Protein AF-A0A8J7RD78-F1 (afdb_monomer_lite)

Radius of gyration: 17.42 Å; chains: 1; bounding box: 25×39×60 Å

pLDDT: mean 76.56, std 14.95, range [46.97, 94.62]

Foldseek 3Di:
DDWDDDDQKIWDQDPVVRWIKMWGHDDQFIWIFTADPVLVVCLPPPPPPCNVVSRVVGHTQKGWDDPVPDAIAIEGCHPCRCVVCVVHPDDGGDDYDDPVCVVVVVVVVVVVVVVVVVVVVVVVVVVVVVD

Secondary structure (DSSP, 8-state):
-EEEEETTEEEEEETTTTEEEEEEEETTEEEEEEE-HHHHHHTT-TT-S-HHHHHTTSEEEEEEE--SSS--EEEES-TTHHHH-TTS-----SEEE-GGGHHHHHHHHHHHHHHHHHHHHHHHHHHHTT-

Sequence (131 aa):
MEFKEGRGWRCCFDPETGRYTAQIGCGINQDLYEITKEIYDLVDDPDTEWPSRLISEGRLLFKAVNDRCGPPYTVILDADYQKICPWAETVITGRTRDEDMTDDVVEVLASQKNNREQRRKKRAQRVNEKK

Structure (mmCIF, N/CA/C/O backbone):
data_AF-A0A8J7RD78-F1
#
_entry.id   AF-A0A8J7RD78-F1
#
loop_
_atom_site.group_PDB
_atom_site.id
_atom_site.type_symbol
_atom_site.label_atom_id
_atom_site.label_alt_id
_atom_site.label_comp_id
_atom_site.label_asym_id
_atom_site.label_entity_id
_atom_site.label_seq_id
_atom_site.pdbx_PDB_ins_code
_atom_site.Cartn_x
_atom_site.Cartn_y
_atom_site.Cartn_z
_atom_site.occupancy
_atom_site.B_iso_or_equiv
_atom_site.auth_seq_id
_atom_site.auth_comp_id
_atom_site.auth_asym_id
_atom_site.auth_atom_id
_atom_site.pdbx_PDB_model_num
ATOM 1 N N . MET A 1 1 ? -0.935 -7.840 14.772 1.00 89.00 1 MET A N 1
ATOM 2 C CA . MET A 1 1 ? -0.633 -7.592 13.349 1.00 89.00 1 MET A CA 1
ATOM 3 C C . MET A 1 1 ? 0.085 -8.797 12.772 1.00 89.00 1 MET A C 1
ATOM 5 O O . MET A 1 1 ? 1.062 -9.242 13.366 1.00 89.00 1 MET A O 1
ATOM 9 N N . GLU A 1 2 ? -0.418 -9.334 11.666 1.00 92.56 2 GLU A N 1
ATOM 10 C CA . GLU A 1 2 ? 0.132 -10.495 10.958 1.00 92.56 2 GLU A CA 1
ATOM 11 C C . GLU A 1 2 ? 0.747 -10.051 9.632 1.00 92.56 2 GLU A C 1
ATOM 13 O O . GLU A 1 2 ? 0.072 -9.448 8.795 1.00 92.56 2 GLU A O 1
ATOM 18 N N . PHE A 1 3 ? 2.028 -10.352 9.428 1.00 93.44 3 PHE A N 1
ATOM 19 C CA . PHE A 1 3 ? 2.778 -9.863 8.277 1.00 93.44 3 PHE A CA 1
ATOM 20 C C . PHE A 1 3 ? 3.049 -10.967 7.258 1.00 93.44 3 PHE A C 1
ATOM 22 O O . PHE A 1 3 ? 3.425 -12.076 7.626 1.00 93.44 3 PHE A O 1
ATOM 29 N N . LYS A 1 4 ? 2.926 -10.612 5.978 1.00 93.56 4 LYS A N 1
ATOM 30 C CA . LYS A 1 4 ? 3.478 -11.358 4.842 1.00 93.56 4 LYS A CA 1
ATOM 31 C C . LYS A 1 4 ? 4.474 -10.450 4.143 1.00 93.56 4 LYS A C 1
ATOM 33 O O . LYS A 1 4 ? 4.190 -9.267 3.961 1.00 93.56 4 LYS A O 1
ATOM 38 N N . GLU A 1 5 ? 5.632 -10.957 3.764 1.00 91.94 5 GLU A N 1
ATOM 39 C CA . GLU A 1 5 ? 6.656 -10.136 3.128 1.00 91.94 5 GLU A CA 1
ATOM 40 C C . GLU A 1 5 ? 7.333 -10.873 1.989 1.00 91.94 5 GLU A C 1
ATOM 42 O O . GLU A 1 5 ? 7.509 -12.087 2.010 1.00 91.94 5 GLU A O 1
ATOM 47 N N . GLY A 1 6 ? 7.746 -10.099 0.997 1.00 88.81 6 GLY A N 1
ATOM 48 C CA . GLY A 1 6 ? 8.543 -10.589 -0.103 1.00 88.81 6 GLY A CA 1
ATOM 49 C C . GLY A 1 6 ? 9.468 -9.500 -0.606 1.00 88.81 6 GLY A C 1
ATOM 50 O O . GLY A 1 6 ? 9.644 -8.434 -0.009 1.00 88.81 6 GLY A O 1
ATOM 51 N N . ARG A 1 7 ? 10.122 -9.761 -1.733 1.00 85.44 7 ARG A N 1
ATOM 52 C CA . ARG A 1 7 ? 11.126 -8.831 -2.243 1.00 85.44 7 ARG A CA 1
ATOM 53 C C . ARG A 1 7 ? 10.472 -7.530 -2.720 1.00 85.44 7 ARG A C 1
ATOM 55 O O . ARG A 1 7 ? 9.912 -7.473 -3.812 1.00 85.44 7 ARG A O 1
ATOM 62 N N . GLY A 1 8 ? 10.621 -6.473 -1.923 1.00 86.25 8 GLY A N 1
ATOM 63 C CA . GLY A 1 8 ? 10.123 -5.135 -2.248 1.00 86.25 8 GLY A CA 1
ATOM 64 C C . GLY A 1 8 ? 8.623 -4.951 -2.019 1.00 86.25 8 GLY A C 1
ATOM 65 O O . GLY A 1 8 ? 8.046 -4.031 -2.597 1.00 86.25 8 GLY A O 1
ATOM 66 N N . TRP A 1 9 ? 7.996 -5.807 -1.211 1.00 91.88 9 TRP A N 1
ATOM 67 C CA . TRP A 1 9 ? 6.624 -5.626 -0.754 1.00 91.88 9 TRP A CA 1
ATOM 68 C C . TRP A 1 9 ? 6.426 -6.229 0.638 1.00 91.88 9 TRP A C 1
ATOM 70 O O . TRP A 1 9 ? 7.126 -7.164 1.030 1.00 91.88 9 TRP A O 1
ATOM 80 N N . ARG A 1 10 ? 5.460 -5.694 1.378 1.00 93.94 10 ARG A N 1
ATOM 81 C CA . ARG A 1 10 ? 5.069 -6.185 2.700 1.00 93.94 10 ARG A CA 1
ATOM 82 C C . ARG A 1 10 ? 3.585 -5.943 2.913 1.00 93.94 10 ARG A C 1
ATOM 84 O O . ARG A 1 10 ? 3.122 -4.832 2.705 1.00 93.94 10 ARG A O 1
ATOM 91 N N . CYS A 1 11 ? 2.849 -6.949 3.347 1.00 93.56 11 CYS A N 1
ATOM 92 C CA . CYS A 1 11 ? 1.440 -6.859 3.698 1.00 93.56 11 CYS A CA 1
ATOM 93 C C . CYS A 1 11 ? 1.257 -7.093 5.196 1.00 93.56 11 CYS A C 1
ATOM 95 O O . CYS A 1 11 ? 2.010 -7.841 5.818 1.00 93.56 11 CYS A O 1
ATOM 97 N N . CYS A 1 12 ? 0.241 -6.467 5.772 1.00 94.31 12 CYS A N 1
ATOM 98 C CA . CYS A 1 12 ? -0.108 -6.550 7.178 1.00 94.31 12 CYS A CA 1
ATOM 99 C C . CYS A 1 12 ? -1.621 -6.697 7.321 1.00 94.31 12 CYS A C 1
ATOM 101 O O . CYS A 1 12 ? -2.383 -5.874 6.810 1.00 94.31 12 CYS A O 1
ATOM 103 N N . PHE A 1 13 ? -2.047 -7.729 8.038 1.00 94.62 13 PHE A N 1
ATOM 104 C CA . PHE A 1 13 ? -3.398 -7.841 8.556 1.00 94.62 13 PHE A CA 1
ATOM 105 C C . PHE A 1 13 ? -3.420 -7.348 10.004 1.00 94.62 13 PHE A C 1
ATOM 107 O O . PHE A 1 13 ? -2.645 -7.808 10.852 1.00 94.62 13 PHE A O 1
ATOM 114 N N . ASP A 1 14 ? -4.307 -6.404 10.294 1.00 92.62 14 ASP A N 1
ATOM 115 C CA . ASP A 1 14 ? -4.535 -5.910 11.641 1.00 92.62 14 ASP A CA 1
ATOM 116 C C . ASP A 1 14 ? -5.829 -6.511 12.221 1.00 92.62 14 ASP A C 1
ATOM 118 O O . ASP A 1 14 ? -6.920 -6.115 11.806 1.00 92.62 14 ASP A O 1
ATOM 122 N N . PRO A 1 15 ? -5.746 -7.452 13.183 1.00 88.88 15 PRO A N 1
ATOM 123 C CA . PRO A 1 15 ? -6.926 -8.082 13.767 1.00 88.88 15 PRO A CA 1
ATOM 124 C C . PRO A 1 15 ? -7.749 -7.132 14.647 1.00 88.88 15 PRO A C 1
ATOM 126 O O . PRO A 1 15 ? -8.926 -7.407 14.869 1.00 88.88 15 PRO A O 1
ATOM 129 N N . GLU A 1 16 ? -7.171 -6.030 15.142 1.00 88.12 16 GLU A N 1
ATOM 130 C CA . GLU A 1 16 ? -7.896 -5.065 15.981 1.00 88.12 16 GLU A CA 1
ATOM 131 C C . GLU A 1 16 ? -8.887 -4.242 15.156 1.00 88.12 16 GLU A C 1
ATOM 133 O O . GLU A 1 16 ? -10.020 -4.006 15.578 1.00 88.12 16 GLU A O 1
ATOM 138 N N . THR A 1 17 ? -8.472 -3.830 13.957 1.00 85.25 17 THR A N 1
ATOM 139 C CA . THR A 1 17 ? -9.304 -3.040 13.039 1.00 85.25 17 THR A CA 1
ATOM 140 C C . THR A 1 17 ? -9.960 -3.874 11.938 1.00 85.25 17 THR A C 1
ATOM 142 O O . THR A 1 17 ? -10.856 -3.382 11.252 1.00 85.25 17 THR A O 1
ATOM 145 N N . GLY A 1 18 ? -9.532 -5.126 11.754 1.00 88.62 18 GLY A N 1
ATOM 146 C CA . GLY A 1 18 ? -9.978 -6.012 10.677 1.00 88.62 18 GLY A CA 1
ATOM 147 C C . GLY A 1 18 ? -9.485 -5.596 9.287 1.00 88.62 18 GLY A C 1
ATOM 148 O O . GLY A 1 18 ? -10.038 -6.058 8.286 1.00 88.62 18 GLY A O 1
ATOM 149 N N . ARG A 1 19 ? -8.485 -4.708 9.204 1.00 89.75 19 ARG A N 1
ATOM 150 C CA . ARG A 1 19 ? -7.994 -4.137 7.943 1.00 89.75 19 ARG A CA 1
ATOM 151 C C . ARG A 1 19 ? -6.794 -4.891 7.393 1.00 89.75 19 ARG A C 1
ATOM 153 O O . ARG A 1 19 ? -5.965 -5.411 8.139 1.00 89.75 19 ARG A O 1
ATOM 160 N N . TYR A 1 20 ? -6.673 -4.869 6.070 1.00 92.38 20 TYR A N 1
ATOM 161 C CA . TYR A 1 20 ? -5.510 -5.373 5.353 1.00 92.38 20 TYR A CA 1
ATOM 162 C C . TYR A 1 20 ? -4.805 -4.200 4.688 1.00 92.38 20 TYR A C 1
ATOM 164 O O . TYR A 1 20 ? -5.398 -3.418 3.948 1.00 92.38 20 TYR A O 1
ATOM 172 N N . THR A 1 21 ? -3.522 -4.070 4.972 1.00 93.44 21 THR A N 1
ATOM 173 C CA . THR A 1 21 ? -2.686 -2.974 4.493 1.00 93.44 21 THR A CA 1
ATOM 174 C C . THR A 1 21 ? -1.445 -3.539 3.836 1.00 93.44 21 THR A C 1
ATOM 176 O O . THR A 1 21 ? -1.029 -4.662 4.120 1.00 93.44 21 THR A O 1
ATOM 179 N N . ALA A 1 22 ? -0.856 -2.782 2.926 1.00 93.69 22 ALA A N 1
ATOM 180 C CA . ALA A 1 22 ? 0.307 -3.213 2.185 1.00 93.69 22 ALA A CA 1
ATOM 181 C C . ALA A 1 22 ? 1.238 -2.051 1.871 1.00 93.69 22 ALA A C 1
ATOM 183 O O . ALA A 1 22 ? 0.829 -0.901 1.749 1.00 93.69 22 ALA A O 1
ATOM 184 N N . GLN A 1 23 ? 2.505 -2.390 1.716 1.00 93.69 23 GLN A N 1
ATOM 185 C CA . GLN A 1 23 ? 3.594 -1.521 1.341 1.00 93.69 23 GLN A CA 1
ATOM 186 C C . GLN A 1 23 ? 4.256 -2.107 0.099 1.00 93.69 23 GLN A C 1
ATOM 188 O O . GLN A 1 23 ? 4.575 -3.296 0.056 1.00 93.69 23 GLN A O 1
ATOM 193 N N . ILE A 1 24 ? 4.500 -1.263 -0.896 1.00 91.44 24 ILE A N 1
ATOM 194 C CA . ILE A 1 24 ? 5.392 -1.568 -2.014 1.00 91.44 24 ILE A CA 1
ATOM 195 C C . ILE A 1 24 ? 6.624 -0.683 -1.877 1.00 91.44 24 ILE A C 1
ATOM 197 O O . ILE A 1 24 ? 6.506 0.519 -1.650 1.00 91.44 24 ILE A O 1
ATOM 201 N N . GLY A 1 25 ? 7.803 -1.265 -2.068 1.00 86.25 25 GLY A N 1
ATOM 202 C CA . GLY A 1 25 ? 9.077 -0.569 -1.940 1.00 86.25 25 GLY A CA 1
ATOM 203 C C . GLY A 1 25 ? 9.549 -0.440 -0.492 1.00 86.25 25 GLY A C 1
ATOM 204 O O . GLY A 1 25 ? 9.018 -1.072 0.418 1.00 86.25 25 GLY A O 1
ATOM 205 N N . CYS A 1 26 ? 10.613 0.335 -0.295 1.00 77.75 26 CYS A N 1
ATOM 206 C CA . CYS A 1 26 ? 11.224 0.558 1.010 1.00 77.75 26 CYS A CA 1
ATOM 207 C C . CYS A 1 26 ? 11.948 1.914 1.062 1.00 77.75 26 CYS A C 1
ATOM 209 O O . CYS A 1 26 ? 12.450 2.422 0.052 1.00 77.75 26 CYS A O 1
ATOM 211 N N . GLY A 1 27 ? 12.031 2.500 2.260 1.00 73.94 27 GLY A N 1
ATOM 212 C CA . GLY A 1 27 ? 12.729 3.764 2.503 1.00 73.94 27 GLY A CA 1
ATOM 213 C C . GLY A 1 27 ? 12.119 4.942 1.736 1.00 73.94 27 GLY A C 1
ATOM 214 O O . GLY A 1 27 ? 10.938 5.241 1.876 1.00 73.94 27 GLY A O 1
ATOM 215 N N . ILE A 1 28 ? 12.934 5.619 0.919 1.00 71.06 28 ILE A N 1
ATOM 216 C CA . ILE A 1 28 ? 12.546 6.844 0.189 1.00 71.06 28 ILE A CA 1
ATOM 217 C C . ILE A 1 28 ? 11.590 6.604 -0.992 1.00 71.06 28 ILE A C 1
ATOM 219 O O . ILE A 1 28 ? 11.103 7.561 -1.583 1.00 71.06 28 ILE A O 1
ATOM 223 N N . ASN A 1 29 ? 11.374 5.344 -1.373 1.00 78.06 29 ASN A N 1
ATOM 224 C CA . ASN A 1 29 ? 10.457 4.933 -2.434 1.00 78.06 29 ASN A CA 1
ATOM 225 C C . ASN A 1 29 ? 9.515 3.894 -1.852 1.00 78.06 29 ASN A C 1
ATOM 227 O O . ASN A 1 29 ? 9.799 2.696 -1.907 1.00 78.06 29 ASN A O 1
ATOM 231 N N . GLN A 1 30 ? 8.435 4.375 -1.254 1.00 87.06 30 GLN A N 1
ATOM 232 C CA . GLN A 1 30 ? 7.426 3.532 -0.649 1.00 87.06 30 GLN A CA 1
ATOM 233 C C . GLN A 1 30 ? 6.028 4.023 -0.990 1.00 87.06 30 GLN A C 1
ATOM 235 O O . GLN A 1 30 ? 5.739 5.221 -0.947 1.00 87.06 30 GLN A O 1
ATOM 240 N N . ASP A 1 31 ? 5.165 3.059 -1.245 1.00 90.44 31 ASP A N 1
ATOM 241 C CA . ASP A 1 31 ? 3.756 3.269 -1.504 1.00 90.44 31 ASP A CA 1
ATOM 242 C C . ASP A 1 31 ? 2.974 2.451 -0.477 1.00 90.44 31 ASP A C 1
ATOM 244 O O . ASP A 1 31 ? 3.297 1.281 -0.269 1.00 90.44 31 ASP A O 1
ATOM 248 N N . LEU A 1 32 ? 1.960 3.046 0.148 1.00 91.44 32 LEU A N 1
ATOM 249 C CA . LEU A 1 32 ? 1.059 2.359 1.068 1.00 91.44 32 LEU A CA 1
ATOM 250 C C . LEU A 1 32 ? -0.322 2.204 0.456 1.00 91.44 32 LEU A C 1
ATOM 252 O O . LEU A 1 32 ? -0.873 3.149 -0.112 1.00 91.44 32 LEU A O 1
ATOM 256 N N . TYR A 1 33 ? -0.888 1.022 0.649 1.00 92.38 33 TYR A N 1
ATOM 257 C CA . TYR A 1 33 ? -2.186 0.628 0.138 1.00 92.38 33 TYR A CA 1
ATOM 258 C C . TYR A 1 33 ? -3.030 0.015 1.251 1.00 92.38 33 TYR A C 1
ATOM 260 O O . TYR A 1 33 ? -2.527 -0.714 2.105 1.00 92.38 33 TYR A O 1
ATOM 268 N N . GLU A 1 34 ? -4.327 0.267 1.199 1.00 90.62 34 GLU A N 1
ATOM 269 C CA . GLU A 1 34 ? -5.344 -0.563 1.832 1.00 90.62 34 GLU A CA 1
ATOM 270 C C . GLU A 1 34 ? -5.794 -1.599 0.793 1.00 90.62 34 GLU A C 1
ATOM 272 O O . GLU A 1 34 ? -6.202 -1.249 -0.318 1.00 90.62 34 GLU A O 1
ATOM 277 N N . ILE A 1 35 ? -5.654 -2.880 1.121 1.00 91.50 35 ILE A N 1
ATOM 278 C CA . ILE A 1 35 ? -5.924 -3.999 0.211 1.00 91.50 35 ILE A CA 1
ATOM 279 C C . ILE A 1 35 ? -7.097 -4.834 0.724 1.00 91.50 35 ILE A C 1
ATOM 281 O O . ILE A 1 35 ? -7.529 -4.705 1.867 1.00 91.50 35 ILE A O 1
ATOM 285 N N . THR A 1 36 ? -7.635 -5.705 -0.125 1.00 91.38 36 THR A N 1
ATOM 286 C CA . THR A 1 36 ? -8.655 -6.669 0.293 1.00 91.38 36 THR A CA 1
ATOM 287 C C . THR A 1 36 ? -8.007 -7.915 0.891 1.00 91.38 36 THR A C 1
ATOM 289 O O . THR A 1 36 ?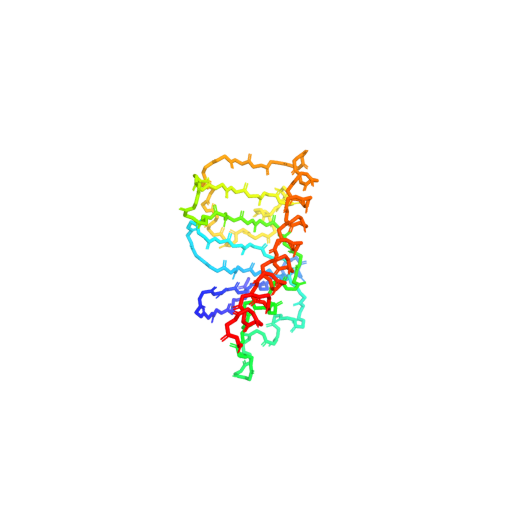 -6.832 -8.208 0.652 1.00 91.38 36 THR A O 1
ATOM 292 N N . LYS A 1 37 ? -8.802 -8.695 1.633 1.00 92.50 37 LYS A N 1
ATOM 293 C CA . LYS A 1 37 ? -8.393 -10.023 2.100 1.00 92.50 37 LYS A CA 1
ATOM 294 C C . LYS A 1 37 ? -7.945 -10.921 0.940 1.00 92.50 37 LYS A C 1
ATOM 296 O O . LYS A 1 37 ? -6.954 -11.621 1.059 1.00 92.50 37 LYS A O 1
ATOM 301 N N . GLU A 1 38 ? -8.645 -10.857 -0.189 1.00 91.75 38 GLU A N 1
ATOM 302 C CA . GLU A 1 38 ? -8.336 -11.643 -1.390 1.00 91.75 38 GLU A CA 1
ATOM 303 C C . GLU A 1 38 ? -6.921 -11.351 -1.901 1.00 91.75 38 GLU A C 1
ATOM 305 O O . GLU A 1 38 ? -6.146 -12.272 -2.141 1.00 91.75 38 GLU A O 1
ATOM 310 N N . ILE A 1 39 ? -6.550 -10.068 -1.987 1.00 90.88 39 ILE A N 1
ATOM 311 C CA . ILE A 1 39 ? -5.189 -9.663 -2.356 1.00 90.88 39 ILE A CA 1
ATOM 312 C C . ILE A 1 39 ? -4.190 -10.153 -1.302 1.00 90.88 39 ILE A C 1
ATOM 314 O O . ILE A 1 39 ? -3.149 -10.694 -1.661 1.00 90.88 39 ILE A O 1
ATOM 318 N N . TYR A 1 40 ? -4.501 -10.002 -0.011 1.00 93.06 40 TYR A N 1
ATOM 319 C CA . TYR A 1 40 ? -3.634 -10.465 1.078 1.00 93.06 40 TYR A CA 1
ATOM 320 C C . TYR A 1 40 ? -3.397 -11.980 1.047 1.00 93.06 40 TYR A C 1
ATOM 322 O O . TYR A 1 40 ? -2.308 -12.442 1.390 1.00 93.06 40 TYR A O 1
ATOM 330 N N . ASP A 1 41 ? -4.395 -12.761 0.649 1.00 91.88 41 ASP A N 1
ATOM 331 C CA . ASP A 1 41 ? -4.297 -14.214 0.556 1.00 91.88 41 ASP A CA 1
ATOM 332 C C . ASP A 1 41 ? -3.491 -14.647 -0.680 1.00 91.88 41 ASP A C 1
ATOM 334 O O . ASP A 1 41 ? -2.660 -15.543 -0.558 1.00 91.88 41 ASP A O 1
ATOM 338 N N . LEU A 1 42 ? -3.642 -13.954 -1.817 1.00 91.06 42 LEU A N 1
ATOM 339 C CA . LEU A 1 42 ? -2.953 -14.264 -3.082 1.00 91.06 42 LEU A CA 1
ATOM 340 C C . LEU A 1 42 ? -1.508 -13.745 -3.178 1.00 91.06 42 LEU A C 1
ATOM 342 O O . LEU A 1 42 ? -0.731 -14.228 -4.001 1.00 91.06 42 LEU A O 1
ATOM 346 N N . VAL A 1 43 ? -1.132 -12.741 -2.381 1.00 88.44 43 VAL A N 1
ATOM 347 C CA . VAL A 1 43 ? 0.157 -12.031 -2.527 1.00 88.44 43 VAL A CA 1
ATOM 348 C C . VAL A 1 43 ? 1.388 -12.921 -2.314 1.00 88.44 43 VAL A C 1
ATOM 350 O O . VAL A 1 43 ? 2.449 -12.631 -2.861 1.00 88.44 43 VAL A O 1
ATOM 353 N N . ASP A 1 44 ? 1.238 -13.987 -1.529 1.00 88.31 44 ASP A N 1
ATOM 354 C CA . ASP A 1 44 ? 2.294 -14.948 -1.177 1.00 88.31 44 ASP A CA 1
ATOM 355 C C . ASP A 1 44 ? 2.100 -16.303 -1.884 1.00 88.31 44 ASP A C 1
ATOM 357 O O . ASP A 1 44 ? 2.741 -17.299 -1.558 1.00 88.31 44 ASP A O 1
ATOM 361 N N . ASP A 1 45 ? 1.181 -16.357 -2.851 1.00 89.44 45 ASP A N 1
ATOM 362 C CA . ASP A 1 45 ? 1.016 -17.528 -3.702 1.00 89.44 45 ASP A CA 1
ATOM 363 C C . ASP A 1 45 ? 2.251 -17.663 -4.619 1.00 89.44 45 ASP A C 1
ATOM 365 O O . ASP A 1 45 ? 2.618 -16.691 -5.290 1.00 89.44 45 ASP A O 1
ATOM 369 N N . PRO A 1 46 ? 2.917 -18.833 -4.674 1.00 84.12 46 PRO A N 1
ATOM 370 C CA . PRO A 1 46 ? 4.068 -19.049 -5.552 1.00 84.12 46 PRO A CA 1
ATOM 371 C C . PRO A 1 46 ? 3.758 -18.852 -7.044 1.00 84.12 46 PRO A C 1
ATOM 373 O O . PRO A 1 46 ? 4.680 -18.555 -7.809 1.00 84.12 46 PRO A O 1
ATOM 376 N N . ASP A 1 47 ? 2.495 -18.980 -7.460 1.00 85.81 47 ASP A N 1
ATOM 377 C CA . ASP A 1 47 ? 2.057 -18.734 -8.838 1.00 85.81 47 ASP A CA 1
ATOM 378 C C . ASP A 1 47 ? 1.863 -17.232 -9.137 1.00 85.81 47 ASP A C 1
ATOM 380 O O . ASP A 1 47 ? 1.740 -16.820 -10.299 1.00 85.81 47 ASP A O 1
ATOM 384 N N . THR A 1 48 ? 1.896 -16.376 -8.112 1.00 85.12 48 THR A N 1
ATOM 385 C CA . THR A 1 48 ? 1.829 -14.922 -8.267 1.00 85.12 48 THR A CA 1
ATOM 386 C C . THR A 1 48 ? 3.174 -14.370 -8.741 1.00 85.12 48 THR A C 1
ATOM 388 O O . THR A 1 48 ? 4.073 -14.045 -7.968 1.00 85.12 48 THR A O 1
ATOM 391 N N . GLU A 1 49 ? 3.290 -14.170 -10.054 1.00 82.69 49 GLU A N 1
ATOM 392 C CA . GLU A 1 49 ? 4.512 -13.655 -10.687 1.00 82.69 49 GLU A CA 1
ATOM 393 C C . GLU A 1 49 ? 4.878 -12.223 -10.232 1.00 82.69 49 GLU A C 1
ATOM 395 O O . GLU A 1 49 ? 6.055 -11.873 -10.124 1.00 82.69 49 GLU A O 1
ATOM 400 N N . TRP A 1 50 ? 3.877 -11.372 -9.959 1.00 86.19 50 TRP A N 1
ATOM 401 C CA . TRP A 1 50 ? 4.082 -9.957 -9.614 1.00 86.19 50 TRP A CA 1
ATOM 402 C C . TRP A 1 50 ? 3.189 -9.496 -8.451 1.00 86.19 50 TRP A C 1
ATOM 404 O O . TRP A 1 50 ? 2.222 -8.763 -8.684 1.00 86.19 50 TRP A O 1
ATOM 414 N N . PRO A 1 51 ? 3.533 -9.830 -7.193 1.00 88.50 51 PRO A N 1
ATOM 415 C CA . PRO A 1 51 ? 2.736 -9.458 -6.019 1.00 88.50 51 PRO A CA 1
ATOM 416 C C . PRO A 1 51 ? 2.480 -7.948 -5.899 1.00 88.50 51 PRO A C 1
ATOM 418 O O . PRO A 1 51 ? 1.395 -7.506 -5.535 1.00 88.50 51 PRO A O 1
ATOM 421 N N . SER A 1 52 ? 3.449 -7.127 -6.311 1.00 87.81 52 SER A N 1
ATOM 422 C CA . SER A 1 52 ? 3.320 -5.666 -6.332 1.00 87.81 52 SER A CA 1
ATOM 423 C C . SER A 1 52 ? 2.228 -5.150 -7.276 1.00 87.81 52 SER A C 1
ATOM 425 O O . SER A 1 52 ? 1.652 -4.097 -7.009 1.00 87.81 52 SER A O 1
ATOM 427 N N . ARG A 1 53 ? 1.904 -5.868 -8.363 1.00 87.81 53 ARG A N 1
ATOM 428 C CA . ARG A 1 53 ? 0.785 -5.487 -9.240 1.00 87.81 53 ARG A CA 1
ATOM 429 C C . ARG A 1 53 ? -0.552 -5.724 -8.555 1.00 87.81 53 ARG A C 1
ATOM 431 O O . ARG A 1 53 ? -1.380 -4.823 -8.601 1.00 87.81 53 ARG A O 1
ATOM 438 N N . LEU A 1 54 ? -0.714 -6.863 -7.881 1.00 89.81 54 LEU A N 1
ATOM 439 C CA . LEU A 1 54 ? -1.921 -7.158 -7.106 1.00 89.81 54 LEU A CA 1
ATOM 440 C C . LEU A 1 54 ? -2.125 -6.126 -5.995 1.00 89.81 54 LEU A C 1
ATOM 442 O O . LEU A 1 54 ? -3.199 -5.553 -5.874 1.00 89.81 54 LEU A O 1
ATOM 446 N N . ILE A 1 55 ? -1.070 -5.810 -5.238 1.00 91.19 55 ILE A N 1
ATOM 447 C CA . ILE A 1 55 ? -1.140 -4.784 -4.188 1.00 91.19 55 ILE A CA 1
ATOM 448 C C . ILE A 1 55 ? -1.566 -3.424 -4.766 1.00 91.19 55 ILE A C 1
ATOM 450 O O . ILE A 1 55 ? -2.363 -2.720 -4.150 1.00 91.19 55 ILE A O 1
ATOM 454 N N . SER A 1 56 ? -1.081 -3.063 -5.961 1.00 89.25 56 SER A N 1
ATOM 455 C CA . SER A 1 56 ? -1.414 -1.782 -6.600 1.00 89.25 56 SER A CA 1
ATOM 456 C C . SER A 1 56 ? -2.869 -1.649 -7.069 1.00 89.25 56 SER A C 1
ATOM 458 O O . SER A 1 56 ? -3.272 -0.551 -7.452 1.00 89.25 56 SER A O 1
ATOM 460 N N . GLU A 1 57 ? -3.651 -2.734 -7.044 1.00 89.19 57 GLU A N 1
ATOM 461 C CA . GLU A 1 57 ? -5.104 -2.701 -7.278 1.00 89.19 57 GLU A CA 1
ATOM 462 C C . GLU A 1 57 ? -5.883 -2.226 -6.041 1.00 89.19 57 GLU A C 1
ATOM 464 O O . GLU A 1 57 ? -7.047 -1.840 -6.157 1.00 89.19 57 GLU A O 1
ATOM 469 N N . GLY A 1 58 ? -5.243 -2.220 -4.867 1.00 87.62 58 GLY A N 1
ATOM 470 C CA . GLY A 1 58 ? -5.805 -1.672 -3.639 1.00 87.62 58 GLY A CA 1
ATOM 471 C C . GLY A 1 58 ? -5.954 -0.149 -3.658 1.00 87.62 58 GLY A C 1
ATOM 472 O O . GLY A 1 58 ? -5.486 0.562 -4.552 1.00 87.62 58 GLY A O 1
ATOM 473 N N . ARG A 1 59 ? -6.587 0.379 -2.611 1.00 87.44 59 ARG A N 1
ATOM 474 C CA . ARG A 1 59 ? -6.739 1.821 -2.406 1.00 87.44 59 ARG A CA 1
ATOM 475 C C . ARG A 1 59 ? -5.400 2.411 -1.968 1.00 87.44 59 ARG A C 1
ATOM 477 O O . ARG A 1 59 ? -4.897 2.084 -0.899 1.00 87.44 59 ARG A O 1
ATOM 484 N N . LEU A 1 60 ? -4.828 3.295 -2.782 1.00 88.44 60 LEU A N 1
ATOM 485 C CA . LEU A 1 60 ? -3.585 3.996 -2.459 1.00 88.44 60 LEU A CA 1
ATOM 486 C C . LEU A 1 60 ? -3.826 5.038 -1.355 1.00 88.44 60 LEU A C 1
ATOM 488 O O . LEU A 1 60 ? -4.669 5.918 -1.516 1.00 88.44 60 LEU A O 1
ATOM 492 N N . LEU A 1 61 ? -3.058 4.958 -0.269 1.00 85.56 61 LEU A N 1
ATOM 493 C CA . LEU A 1 61 ? -3.132 5.877 0.875 1.00 85.56 61 LEU A CA 1
ATOM 494 C C . LEU A 1 61 ? -2.003 6.915 0.844 1.00 85.56 61 LEU A C 1
ATOM 496 O O . LEU A 1 61 ? -2.202 8.095 1.125 1.00 85.56 61 LEU A O 1
ATOM 500 N N . PHE A 1 62 ? -0.801 6.468 0.482 1.00 87.31 62 PHE A N 1
ATOM 501 C CA . PHE A 1 62 ? 0.416 7.274 0.506 1.00 87.31 62 PHE A CA 1
ATOM 502 C C . PHE A 1 62 ? 1.363 6.825 -0.602 1.00 87.31 62 PHE A C 1
ATOM 504 O O . PHE A 1 62 ? 1.494 5.629 -0.862 1.00 87.31 62 PHE A O 1
ATOM 511 N N . LYS A 1 63 ? 2.065 7.768 -1.229 1.00 88.12 63 LYS A N 1
ATOM 512 C CA . LYS A 1 63 ? 3.058 7.478 -2.266 1.00 88.12 63 LYS A CA 1
ATOM 513 C C . LYS A 1 63 ? 4.257 8.409 -2.160 1.00 88.12 63 LYS A C 1
ATOM 515 O O . LYS A 1 63 ? 4.121 9.621 -2.316 1.00 88.12 63 LYS A O 1
ATOM 520 N N . ALA A 1 64 ? 5.444 7.845 -1.971 1.00 86.06 64 ALA A N 1
ATOM 521 C CA . ALA A 1 64 ? 6.700 8.569 -2.114 1.00 86.06 64 ALA A CA 1
ATOM 522 C C . ALA A 1 64 ? 7.206 8.449 -3.557 1.00 86.06 64 ALA A C 1
ATOM 524 O O . ALA A 1 64 ? 7.454 7.355 -4.066 1.00 86.06 64 ALA A O 1
ATOM 525 N N . VAL A 1 65 ? 7.352 9.588 -4.230 1.00 78.44 65 VAL A N 1
ATOM 526 C CA . VAL A 1 65 ? 7.810 9.665 -5.615 1.00 78.44 65 VAL A CA 1
ATOM 527 C C . VAL A 1 65 ? 9.246 10.171 -5.648 1.00 78.44 65 VAL A C 1
ATOM 529 O O . VAL A 1 65 ? 9.521 11.335 -5.356 1.00 78.44 65 VAL A O 1
ATOM 532 N N . ASN A 1 66 ? 10.163 9.308 -6.082 1.00 75.56 66 ASN A N 1
ATOM 533 C CA . ASN A 1 66 ? 11.515 9.687 -6.477 1.00 75.56 66 ASN A CA 1
ATOM 534 C C . ASN A 1 66 ? 11.822 9.112 -7.865 1.00 75.56 66 ASN A C 1
ATOM 536 O O . ASN A 1 66 ? 12.457 8.066 -8.023 1.00 75.56 66 ASN A O 1
ATOM 540 N N . ASP A 1 67 ? 11.342 9.809 -8.892 1.00 70.69 67 ASP A N 1
ATOM 541 C CA . ASP A 1 67 ? 11.516 9.434 -10.298 1.00 70.69 67 ASP A CA 1
ATOM 542 C C . ASP A 1 67 ? 12.906 9.790 -10.862 1.00 70.69 67 ASP A C 1
ATOM 544 O O . ASP A 1 67 ? 13.176 9.539 -12.038 1.00 70.69 67 ASP A O 1
ATOM 548 N N . ARG A 1 68 ? 13.806 10.337 -10.026 1.00 67.56 68 ARG A N 1
ATOM 549 C CA . ARG A 1 68 ? 15.145 10.842 -10.388 1.00 67.56 68 ARG A CA 1
ATOM 550 C C . ARG A 1 68 ? 15.134 11.970 -11.429 1.00 67.56 68 ARG A C 1
ATOM 552 O O . ARG A 1 68 ? 16.200 12.364 -11.901 1.00 67.56 68 ARG A O 1
ATOM 559 N N . CYS A 1 69 ? 13.960 12.483 -11.793 1.00 69.50 69 CYS A N 1
ATOM 560 C CA . CYS A 1 69 ? 13.773 13.572 -12.749 1.00 69.50 69 CYS A CA 1
ATOM 561 C C . CYS A 1 69 ? 13.398 14.894 -12.060 1.00 69.50 69 CYS A C 1
ATOM 563 O O . CYS A 1 69 ? 13.398 15.937 -12.712 1.00 69.50 69 CYS A O 1
ATOM 565 N N . GLY A 1 70 ? 13.147 14.869 -10.750 1.00 67.62 70 GLY A N 1
ATOM 566 C CA . GLY A 1 70 ? 12.974 16.047 -9.907 1.00 67.62 70 GLY A CA 1
ATOM 567 C C . GLY A 1 70 ? 13.302 15.762 -8.437 1.00 67.62 70 GLY A C 1
ATOM 568 O O . GLY A 1 70 ? 13.677 14.639 -8.089 1.00 67.62 70 GLY A O 1
ATOM 569 N N . PRO A 1 71 ? 13.191 16.776 -7.560 1.00 72.12 71 PRO A N 1
ATOM 570 C CA . PRO A 1 71 ? 13.298 16.574 -6.121 1.00 72.12 71 PRO A CA 1
ATOM 571 C C . PRO A 1 71 ? 12.241 15.562 -5.654 1.00 72.12 71 PRO A C 1
ATOM 573 O O . PRO A 1 71 ? 11.099 15.651 -6.114 1.00 72.12 71 PRO A O 1
ATOM 576 N N . PRO A 1 72 ? 12.586 14.623 -4.756 1.00 76.94 72 PRO A N 1
ATOM 577 C CA . PRO A 1 72 ? 11.616 13.677 -4.225 1.00 76.94 72 PRO A CA 1
ATOM 578 C C . PRO A 1 72 ? 10.459 14.424 -3.555 1.00 76.94 72 PRO A C 1
ATOM 580 O O . PRO A 1 72 ? 10.666 15.451 -2.899 1.00 76.94 72 PRO A O 1
ATOM 583 N N . TYR A 1 73 ? 9.248 13.913 -3.740 1.00 76.44 73 TYR A N 1
ATOM 584 C CA . TYR A 1 73 ? 8.041 14.450 -3.121 1.00 76.44 73 TYR A CA 1
ATOM 585 C C . TYR A 1 73 ? 7.120 13.320 -2.681 1.00 76.44 73 TYR A C 1
ATOM 587 O O . TYR A 1 73 ? 7.168 12.206 -3.205 1.00 76.44 73 TYR A O 1
ATOM 595 N N . THR A 1 74 ? 6.261 13.624 -1.721 1.00 81.81 74 THR A N 1
ATOM 596 C CA . THR A 1 74 ? 5.284 12.685 -1.174 1.00 81.81 74 THR A CA 1
ATOM 597 C C . THR A 1 74 ? 3.877 13.152 -1.489 1.00 81.81 74 THR A C 1
ATOM 599 O O . THR A 1 74 ? 3.553 14.335 -1.363 1.00 81.81 74 THR A O 1
ATOM 602 N N . VAL A 1 75 ? 3.054 12.203 -1.916 1.00 81.19 75 VAL A N 1
ATOM 603 C CA . VAL A 1 75 ? 1.629 12.378 -2.175 1.00 81.19 75 VAL A CA 1
ATOM 604 C C . VAL A 1 75 ? 0.884 11.661 -1.060 1.00 81.19 75 VAL A C 1
ATOM 606 O O . VAL A 1 75 ? 1.007 10.441 -0.919 1.00 81.19 75 VAL A O 1
ATOM 609 N N . ILE A 1 76 ? 0.142 12.427 -0.267 1.00 80.94 76 ILE A N 1
ATOM 610 C CA . ILE A 1 76 ? -0.749 11.904 0.766 1.00 80.94 76 ILE A CA 1
ATOM 611 C C . ILE A 1 76 ? -2.155 11.939 0.172 1.00 80.94 76 ILE A C 1
ATOM 613 O O . ILE A 1 76 ? -2.627 13.008 -0.197 1.00 80.94 76 ILE A O 1
ATOM 617 N N . LEU A 1 77 ? -2.782 10.772 0.010 1.00 79.38 77 LEU A N 1
ATOM 618 C CA . LEU A 1 77 ? -4.159 10.671 -0.495 1.00 79.38 77 LEU A CA 1
ATOM 619 C C . LEU A 1 77 ? -5.171 10.433 0.625 1.00 79.38 77 LEU A C 1
ATOM 621 O O . LEU A 1 77 ? -6.359 10.666 0.433 1.00 79.38 77 LEU A O 1
ATOM 625 N N . ASP A 1 78 ? -4.707 9.932 1.766 1.00 80.19 78 ASP A N 1
ATOM 626 C CA . ASP A 1 78 ? -5.507 9.776 2.971 1.00 80.19 78 ASP A CA 1
ATOM 627 C C . ASP A 1 78 ? -4.702 10.328 4.148 1.00 80.19 78 ASP A C 1
ATOM 629 O O . ASP A 1 78 ? -3.627 9.810 4.456 1.00 80.19 78 ASP A O 1
ATOM 633 N N . ALA A 1 79 ? -5.186 11.394 4.787 1.00 76.94 79 ALA A N 1
ATOM 634 C CA . ALA A 1 79 ? -4.499 12.025 5.913 1.00 76.94 79 ALA A CA 1
ATOM 635 C C . ALA A 1 79 ? -4.317 11.082 7.121 1.00 76.94 79 ALA A C 1
ATOM 637 O O . ALA A 1 79 ? -3.368 11.237 7.894 1.00 76.94 79 ALA A O 1
ATOM 638 N N . ASP A 1 80 ? -5.175 10.068 7.266 1.00 80.00 80 ASP A N 1
ATOM 639 C CA . ASP A 1 80 ? -5.122 9.095 8.357 1.00 80.00 80 ASP A CA 1
ATOM 640 C C . ASP A 1 80 ? -4.230 7.881 8.040 1.00 80.00 80 ASP A C 1
ATOM 642 O O . ASP A 1 80 ? -4.176 6.932 8.829 1.00 80.00 80 ASP A O 1
ATOM 646 N N . TYR A 1 81 ? -3.459 7.904 6.943 1.00 80.88 81 TYR A N 1
ATOM 647 C CA . TYR A 1 81 ? -2.607 6.781 6.528 1.00 80.88 81 TYR A CA 1
ATOM 648 C C . TYR A 1 81 ? -1.671 6.263 7.636 1.00 80.88 81 TYR A C 1
ATOM 650 O O . TYR A 1 81 ? -1.429 5.061 7.712 1.00 80.88 81 TYR A O 1
ATOM 658 N N . GLN A 1 82 ? -1.171 7.131 8.527 1.00 82.50 82 GLN A N 1
ATOM 659 C CA . GLN A 1 82 ? -0.316 6.723 9.655 1.00 82.50 82 GLN A CA 1
ATOM 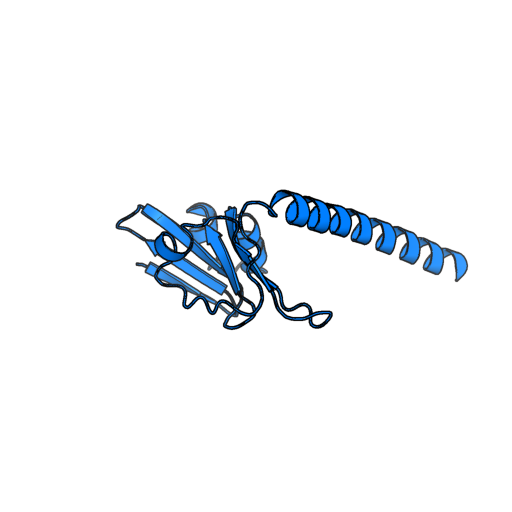660 C C . GLN A 1 82 ? -1.082 5.947 10.731 1.00 82.50 82 GLN A C 1
ATOM 662 O O . GLN A 1 82 ? -0.516 5.069 11.377 1.00 82.50 82 GLN A O 1
ATOM 667 N N . LYS A 1 83 ? -2.369 6.252 10.929 1.00 84.31 83 LYS A N 1
ATOM 668 C CA . LYS A 1 83 ? -3.238 5.502 11.849 1.00 84.31 83 LYS A CA 1
ATOM 669 C C . LYS A 1 83 ? -3.659 4.168 11.244 1.00 84.31 83 LYS A C 1
ATOM 671 O O . LYS A 1 83 ? -3.845 3.206 11.978 1.00 84.31 83 LYS A O 1
ATOM 676 N N . ILE A 1 84 ? -3.819 4.123 9.920 1.00 82.81 84 ILE A N 1
ATOM 677 C CA . ILE A 1 84 ? -4.188 2.911 9.177 1.00 82.81 84 ILE A CA 1
ATOM 678 C C . ILE A 1 84 ? -2.987 1.957 9.070 1.00 82.81 84 ILE A C 1
ATOM 680 O O . ILE A 1 84 ? -3.140 0.751 9.253 1.00 82.81 84 ILE A O 1
ATOM 684 N N . CYS A 1 85 ? -1.786 2.490 8.838 1.00 84.81 85 CYS A N 1
ATOM 685 C CA . CYS A 1 85 ? -0.546 1.730 8.682 1.00 84.81 85 CYS A CA 1
ATOM 686 C C . CYS A 1 85 ? 0.510 2.128 9.734 1.00 84.81 85 CYS A C 1
ATOM 688 O O . CYS A 1 85 ? 1.604 2.552 9.356 1.00 84.81 85 CYS A O 1
ATOM 690 N N . PRO A 1 86 ? 0.255 1.968 11.049 1.00 85.50 86 PRO A N 1
ATOM 691 C CA . PRO A 1 86 ? 1.201 2.397 12.088 1.00 85.50 86 PRO A CA 1
ATOM 692 C C . PRO A 1 86 ? 2.492 1.564 12.097 1.00 85.50 86 PRO A C 1
ATOM 694 O O . PRO A 1 86 ? 3.490 1.949 12.695 1.00 85.50 86 PRO A O 1
ATOM 697 N N . TRP A 1 87 ? 2.473 0.409 11.430 1.00 86.69 87 TRP A N 1
ATOM 698 C CA . TRP A 1 87 ? 3.614 -0.484 11.259 1.00 86.69 87 TRP A CA 1
ATOM 699 C C . TRP A 1 87 ? 4.569 -0.051 10.141 1.00 86.69 87 TRP A C 1
ATOM 701 O O . TRP A 1 87 ? 5.685 -0.568 10.063 1.00 86.69 87 TRP A O 1
ATOM 711 N N . ALA A 1 88 ? 4.135 0.836 9.243 1.00 83.19 88 ALA A N 1
ATOM 712 C CA . ALA A 1 88 ? 4.959 1.293 8.139 1.00 83.19 88 ALA A CA 1
ATOM 713 C C . ALA A 1 88 ? 5.871 2.426 8.619 1.00 83.19 88 ALA A C 1
ATOM 715 O O . ALA A 1 88 ? 5.402 3.483 9.037 1.00 83.19 88 ALA A O 1
ATOM 716 N N . GLU A 1 89 ? 7.187 2.235 8.521 1.00 72.44 89 GLU A N 1
ATOM 717 C CA . GLU A 1 89 ? 8.166 3.292 8.791 1.00 72.44 89 GLU A CA 1
ATOM 718 C C . GLU A 1 89 ? 8.168 4.314 7.644 1.00 72.44 89 GLU A C 1
ATOM 720 O O . GLU A 1 89 ? 9.038 4.323 6.764 1.00 72.44 89 GLU A O 1
ATOM 725 N N . THR A 1 90 ? 7.149 5.178 7.612 1.00 67.19 90 THR A N 1
ATOM 726 C CA . THR A 1 90 ? 7.026 6.154 6.535 1.00 67.19 90 THR A CA 1
ATOM 727 C C . THR A 1 90 ? 7.964 7.337 6.727 1.00 67.19 90 THR A C 1
ATOM 729 O O . THR A 1 90 ? 7.669 8.258 7.484 1.00 67.19 90 THR A O 1
ATOM 732 N N . VAL A 1 91 ? 9.081 7.356 6.003 1.00 61.03 91 VAL A N 1
ATOM 733 C CA . VAL A 1 91 ? 9.906 8.555 5.842 1.00 61.03 91 VAL A CA 1
ATOM 734 C C . VAL A 1 91 ? 9.209 9.518 4.876 1.00 61.03 91 VAL A C 1
ATOM 736 O O . VAL A 1 91 ? 9.147 9.267 3.672 1.00 61.03 91 VAL A O 1
ATOM 739 N N . ILE A 1 92 ? 8.690 10.631 5.398 1.00 60.56 92 ILE A N 1
ATOM 740 C CA . ILE A 1 92 ? 8.229 11.755 4.573 1.00 60.56 92 ILE A CA 1
ATOM 741 C C . ILE A 1 92 ? 9.475 12.431 3.995 1.00 60.56 92 ILE A C 1
ATOM 743 O O . ILE A 1 92 ? 10.304 12.960 4.737 1.00 60.56 92 ILE A O 1
ATOM 747 N N . THR A 1 93 ? 9.633 12.403 2.673 1.00 53.62 93 THR A N 1
ATOM 748 C CA . THR A 1 93 ? 10.770 13.035 1.994 1.00 53.62 93 THR A CA 1
ATOM 749 C C . THR A 1 93 ? 10.297 14.167 1.092 1.00 53.62 93 THR A C 1
ATOM 751 O O . THR A 1 93 ? 9.554 13.930 0.143 1.00 53.62 93 THR A O 1
ATOM 754 N N . GLY A 1 94 ? 10.797 15.382 1.334 1.00 58.03 94 GLY A N 1
ATOM 755 C CA . GLY A 1 94 ? 10.579 16.538 0.459 1.00 58.03 94 GLY A CA 1
ATOM 756 C C . GLY A 1 94 ? 9.327 17.356 0.786 1.00 58.03 94 GLY A C 1
ATOM 757 O O . GLY A 1 94 ? 8.950 17.489 1.947 1.00 58.03 94 GLY A O 1
ATOM 758 N N . ARG A 1 95 ? 8.721 17.971 -0.241 1.00 57.69 95 ARG A N 1
ATOM 759 C CA . ARG A 1 95 ? 7.452 18.711 -0.109 1.00 57.69 95 ARG A CA 1
ATOM 760 C C . ARG A 1 95 ? 6.286 17.723 -0.056 1.00 57.69 95 ARG A C 1
ATOM 762 O O . ARG A 1 95 ? 6.147 16.895 -0.955 1.00 57.69 95 ARG A O 1
ATOM 769 N N . THR A 1 96 ? 5.432 17.869 0.948 1.00 57.84 96 THR A N 1
ATOM 770 C CA . THR A 1 96 ? 4.136 17.192 1.029 1.00 57.84 96 THR A CA 1
ATOM 771 C C . THR A 1 96 ? 3.142 17.889 0.106 1.00 57.84 96 THR A C 1
ATOM 773 O O . THR A 1 96 ? 3.033 19.117 0.130 1.00 57.84 96 THR A O 1
ATOM 776 N N . ARG A 1 97 ? 2.450 17.126 -0.742 1.00 57.25 97 ARG A N 1
ATOM 777 C CA . ARG A 1 97 ? 1.230 17.592 -1.409 1.00 57.25 97 ARG A CA 1
ATOM 778 C C . ARG A 1 97 ? 0.034 17.044 -0.627 1.00 57.25 97 ARG A C 1
ATOM 780 O O . ARG A 1 97 ? -0.150 15.830 -0.624 1.00 57.25 97 ARG A O 1
ATOM 787 N N . ASP A 1 98 ? -0.685 17.939 0.050 1.00 53.78 98 ASP A N 1
ATOM 788 C CA . ASP A 1 98 ? -1.910 17.653 0.813 1.00 53.78 98 ASP A CA 1
ATOM 789 C C . ASP A 1 98 ? -3.167 17.650 -0.079 1.00 53.78 98 ASP A C 1
ATOM 791 O O . ASP A 1 98 ? -3.099 17.992 -1.265 1.00 53.78 98 ASP A O 1
ATOM 795 N N . GLU A 1 99 ? -4.301 17.269 0.523 1.00 48.84 99 GLU A N 1
ATOM 796 C CA . GLU A 1 99 ? -5.591 16.940 -0.105 1.00 48.84 99 GLU A CA 1
ATOM 797 C C . GLU A 1 99 ? -6.110 17.970 -1.132 1.00 48.84 99 GLU A C 1
ATOM 799 O O . GLU A 1 99 ? -6.684 17.576 -2.149 1.00 48.84 99 GLU A O 1
ATOM 804 N N . ASP A 1 100 ? -5.824 19.265 -0.958 1.00 46.97 100 ASP A N 1
ATOM 805 C CA . ASP A 1 100 ? -6.226 20.330 -1.897 1.00 46.97 100 ASP A CA 1
ATOM 806 C C . ASP A 1 100 ? -5.522 20.259 -3.269 1.00 46.97 100 ASP A C 1
ATOM 808 O O . ASP A 1 100 ? -5.938 20.919 -4.218 1.00 46.97 100 ASP A O 1
ATOM 812 N N . MET A 1 101 ? -4.457 19.459 -3.403 1.00 49.19 101 MET A N 1
ATOM 813 C CA . MET A 1 101 ? -3.745 19.228 -4.671 1.00 49.19 101 MET A CA 1
ATOM 814 C C . MET A 1 101 ? -3.929 17.802 -5.209 1.00 49.19 101 MET A C 1
ATOM 816 O O . MET A 1 101 ? -3.243 17.405 -6.158 1.00 49.19 101 MET A O 1
ATOM 820 N N . THR A 1 102 ? -4.832 17.014 -4.617 1.00 51.75 102 THR A N 1
ATOM 821 C CA . THR A 1 102 ? -5.118 15.641 -5.067 1.00 51.75 102 THR A CA 1
ATOM 822 C C . THR A 1 102 ? -5.724 15.643 -6.462 1.00 51.75 102 THR A C 1
ATOM 824 O O . THR A 1 102 ? -5.312 14.829 -7.285 1.00 51.75 102 THR A O 1
ATOM 827 N N . ASP A 1 103 ? -6.604 16.601 -6.768 1.00 53.84 103 ASP A N 1
ATOM 828 C CA . ASP A 1 103 ? -7.175 16.768 -8.109 1.00 53.84 103 ASP A CA 1
ATOM 829 C C . ASP A 1 103 ? -6.089 17.089 -9.143 1.00 53.84 103 ASP A C 1
ATOM 831 O O . ASP A 1 103 ? -6.006 16.414 -10.169 1.00 53.84 103 ASP A O 1
ATOM 835 N N . ASP A 1 104 ? -5.163 18.001 -8.831 1.00 53.81 104 ASP A N 1
ATOM 836 C CA . ASP A 1 104 ? -4.026 18.322 -9.705 1.00 53.81 104 ASP A CA 1
ATOM 837 C C . ASP A 1 104 ? -3.106 17.110 -9.926 1.00 53.81 104 ASP A C 1
ATOM 839 O O . ASP A 1 104 ? -2.569 16.899 -11.015 1.00 53.81 104 ASP A O 1
ATOM 843 N N . VAL A 1 105 ? -2.883 16.285 -8.898 1.00 53.72 105 VAL A N 1
ATOM 844 C CA . VAL A 1 105 ? -2.056 15.071 -9.007 1.00 53.72 105 VAL A CA 1
ATOM 845 C C . VAL A 1 105 ? -2.783 13.974 -9.785 1.00 53.72 105 VAL A C 1
ATOM 847 O O . VAL A 1 105 ? -2.152 13.316 -10.616 1.00 53.72 105 VAL A O 1
ATOM 850 N N . VAL A 1 106 ? -4.088 13.787 -9.574 1.00 56.88 106 VAL A N 1
ATOM 851 C CA . V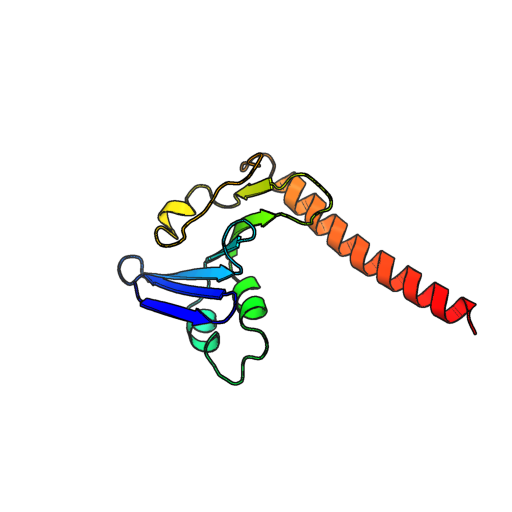AL A 1 106 ? -4.931 12.866 -10.350 1.00 56.88 106 VAL A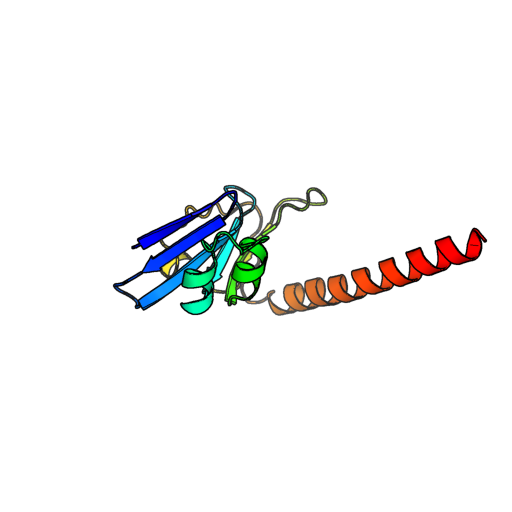 CA 1
ATOM 852 C C . VAL A 1 106 ? -4.956 13.290 -11.814 1.00 56.88 106 VAL A C 1
ATOM 854 O O . VAL A 1 106 ? -4.752 12.448 -12.692 1.00 56.88 106 VAL A O 1
ATOM 857 N N . GLU A 1 107 ? -5.108 14.583 -12.093 1.00 54.62 107 GLU A N 1
ATOM 858 C CA . GLU A 1 107 ? -5.080 15.132 -13.446 1.00 54.62 107 GLU A CA 1
ATOM 859 C C . GLU A 1 107 ? -3.696 14.957 -14.091 1.00 54.62 107 GLU A C 1
ATOM 861 O O . GLU A 1 107 ? -3.589 14.482 -15.226 1.00 54.62 107 GLU A O 1
ATOM 866 N N . VAL A 1 108 ? -2.607 15.218 -13.359 1.00 55.97 108 VAL A N 1
ATOM 867 C CA . VAL A 1 108 ? -1.239 14.980 -13.847 1.00 55.97 108 VAL A CA 1
ATOM 868 C C . VAL A 1 108 ? -0.994 13.490 -14.110 1.00 55.97 108 VAL A C 1
ATOM 870 O O . VAL A 1 108 ? -0.467 13.146 -15.171 1.00 55.97 108 VAL A O 1
ATOM 873 N N . LEU A 1 109 ? -1.399 12.582 -13.222 1.00 55.41 109 LEU A N 1
ATOM 874 C CA . LEU A 1 109 ? -1.259 11.134 -13.422 1.00 55.41 109 LEU A CA 1
ATOM 875 C C . LEU A 1 109 ? -2.133 10.628 -14.586 1.00 55.41 109 LEU A C 1
ATOM 877 O O . LEU A 1 109 ? -1.677 9.806 -15.391 1.00 55.41 109 LEU A O 1
ATOM 881 N N . ALA A 1 110 ? -3.341 11.168 -14.756 1.00 57.53 110 ALA A N 1
ATOM 882 C CA . ALA A 1 110 ? -4.195 10.910 -15.915 1.00 57.53 110 ALA A CA 1
ATOM 883 C C . ALA A 1 110 ? -3.552 11.425 -17.218 1.00 57.53 110 ALA A C 1
ATOM 885 O O . ALA A 1 110 ? -3.521 10.710 -18.226 1.00 57.53 110 ALA A O 1
ATOM 886 N N . SER A 1 111 ? -2.927 12.607 -17.194 1.00 50.06 111 SER A N 1
ATOM 887 C CA . SER A 1 111 ? -2.171 13.155 -18.329 1.00 50.06 111 SER A CA 1
ATOM 888 C C . SER A 1 111 ? -0.959 12.278 -18.687 1.00 50.06 111 SER A C 1
ATOM 890 O O . SER A 1 111 ? -0.638 12.071 -19.863 1.00 50.06 111 SER A O 1
ATOM 892 N N . GLN A 1 112 ? -0.321 11.652 -17.690 1.00 49.38 112 GLN A N 1
ATOM 893 C CA . GLN A 1 112 ? 0.763 10.696 -17.913 1.00 49.38 112 GLN A CA 1
ATOM 894 C C . GLN A 1 112 ? 0.273 9.390 -18.561 1.00 49.38 112 GLN A C 1
ATOM 896 O O . GLN A 1 112 ? 1.016 8.784 -19.347 1.00 49.38 112 GLN A O 1
ATOM 901 N N . LYS A 1 113 ? -0.984 8.987 -18.320 1.00 56.38 113 LYS A N 1
ATOM 902 C CA . LYS A 1 113 ? -1.644 7.874 -19.027 1.00 56.38 113 LYS A CA 1
ATOM 903 C C . LYS A 1 113 ? -1.748 8.174 -20.530 1.00 56.38 113 LYS A C 1
ATOM 905 O O . LYS A 1 113 ? -1.331 7.342 -21.341 1.00 56.38 113 LYS A O 1
ATOM 910 N N . ASN A 1 114 ? -2.132 9.401 -20.898 1.00 54.78 114 ASN A N 1
ATOM 911 C CA . ASN A 1 114 ? -2.124 9.875 -22.292 1.00 54.78 114 ASN A CA 1
ATOM 912 C C . ASN A 1 114 ? -0.706 9.921 -22.889 1.00 54.78 114 ASN A C 1
ATOM 914 O O . ASN A 1 114 ? -0.494 9.526 -24.040 1.00 54.78 114 ASN A O 1
ATOM 918 N N . ASN A 1 115 ? 0.307 10.289 -22.099 1.00 54.78 115 ASN A N 1
ATOM 919 C CA . ASN A 1 115 ? 1.707 10.273 -22.543 1.00 54.78 115 ASN A CA 1
ATOM 920 C C . ASN A 1 115 ? 2.226 8.860 -22.865 1.00 54.78 115 ASN A C 1
ATOM 922 O O . ASN A 1 115 ? 3.157 8.707 -23.665 1.00 54.78 115 ASN A O 1
ATOM 926 N N . ARG A 1 116 ? 1.659 7.804 -22.265 1.00 55.22 116 ARG A N 1
ATOM 927 C CA . ARG A 1 116 ? 2.008 6.408 -22.586 1.00 55.22 116 ARG A CA 1
ATOM 928 C C . ARG A 1 116 ? 1.480 6.008 -23.963 1.00 55.22 116 ARG A C 1
ATOM 930 O O . ARG A 1 116 ? 2.216 5.398 -24.743 1.00 55.22 116 ARG A O 1
ATOM 937 N N . GLU A 1 117 ? 0.252 6.395 -24.295 1.00 59.78 117 GLU A N 1
ATOM 938 C CA . GLU A 1 117 ? -0.326 6.169 -25.624 1.00 59.78 117 GLU A CA 1
ATOM 939 C C . GLU A 1 117 ? 0.351 7.015 -26.702 1.00 59.78 117 GLU A C 1
ATOM 941 O O . GLU A 1 117 ? 0.679 6.506 -27.777 1.00 59.78 117 GLU A O 1
ATOM 946 N N . GLN A 1 118 ? 0.660 8.276 -26.396 1.00 52.38 118 GLN A N 1
ATOM 947 C CA . GLN A 1 118 ? 1.392 9.153 -27.307 1.00 52.38 118 GLN A CA 1
ATOM 948 C C . GLN A 1 118 ? 2.791 8.587 -27.625 1.00 52.38 118 GLN A C 1
ATOM 950 O O . GLN A 1 118 ? 3.221 8.590 -28.782 1.00 52.38 118 GLN A O 1
ATOM 955 N N . ARG A 1 119 ? 3.483 8.009 -26.628 1.00 57.81 119 ARG A N 1
ATOM 956 C CA . ARG A 1 119 ? 4.760 7.296 -26.822 1.00 57.81 119 ARG A CA 1
ATOM 957 C C . ARG A 1 119 ? 4.610 6.021 -27.659 1.00 57.81 119 ARG A C 1
ATOM 959 O O . ARG A 1 119 ? 5.482 5.753 -28.487 1.00 57.81 119 ARG A O 1
ATOM 966 N N . ARG A 1 120 ? 3.521 5.257 -27.497 1.00 66.06 120 ARG A N 1
ATOM 967 C CA . ARG A 1 120 ? 3.219 4.081 -28.340 1.00 66.06 120 ARG A CA 1
ATOM 968 C C . ARG A 1 120 ? 2.994 4.475 -29.802 1.00 66.06 120 ARG A C 1
ATOM 970 O O . ARG A 1 120 ? 3.616 3.875 -30.676 1.00 66.06 120 ARG A O 1
ATOM 977 N N . LYS A 1 121 ? 2.206 5.525 -30.061 1.00 65.44 121 LYS A N 1
ATOM 978 C CA . LYS A 1 121 ? 1.971 6.056 -31.418 1.00 65.44 121 LYS A CA 1
ATOM 979 C C . LYS A 1 121 ? 3.270 6.532 -32.079 1.00 65.44 121 LYS A C 1
ATOM 981 O O . LYS A 1 121 ? 3.564 6.123 -33.199 1.00 65.44 121 LYS A O 1
ATOM 986 N N . LYS A 1 122 ? 4.108 7.290 -31.358 1.00 61.59 122 LYS A N 1
ATOM 987 C CA . LYS A 1 122 ? 5.425 7.728 -31.862 1.00 61.59 122 LYS A CA 1
ATOM 988 C C . LYS A 1 122 ? 6.385 6.559 -32.135 1.00 61.59 122 LYS A C 1
ATOM 990 O O . LYS A 1 122 ? 7.155 6.621 -33.089 1.00 61.59 122 LYS A O 1
ATOM 995 N N . ARG A 1 123 ? 6.358 5.485 -31.331 1.00 64.19 123 ARG A N 1
ATOM 996 C CA . ARG A 1 123 ? 7.148 4.264 -31.604 1.00 64.19 123 ARG A CA 1
ATOM 997 C C . ARG A 1 123 ? 6.672 3.545 -32.865 1.00 64.19 123 ARG A C 1
ATOM 999 O O . ARG A 1 123 ? 7.515 3.155 -33.663 1.00 64.19 123 ARG A O 1
ATOM 1006 N N . ALA A 1 124 ? 5.360 3.400 -33.050 1.00 65.50 124 ALA A N 1
ATOM 1007 C CA . ALA A 1 124 ? 4.794 2.764 -34.238 1.00 65.50 124 ALA A CA 1
ATOM 1008 C C . ALA A 1 124 ? 5.149 3.531 -35.524 1.00 65.50 124 ALA A C 1
ATOM 1010 O O . ALA A 1 124 ? 5.586 2.918 -36.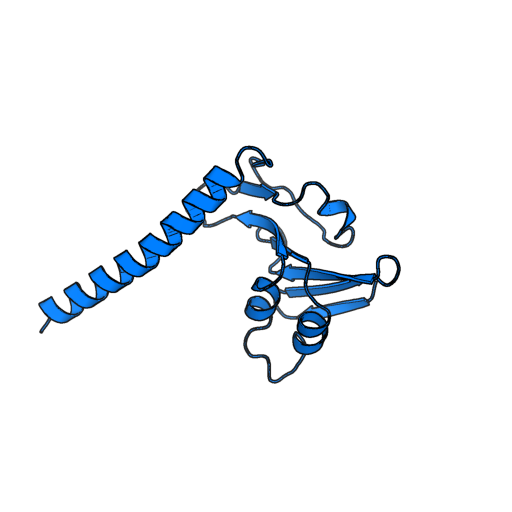492 1.00 65.50 124 ALA A O 1
ATOM 1011 N N . GLN A 1 125 ? 5.066 4.867 -35.503 1.00 62.56 125 GLN A N 1
ATOM 1012 C CA . GLN A 1 125 ? 5.473 5.714 -36.634 1.00 62.56 125 GLN A CA 1
ATOM 1013 C C . GLN A 1 125 ? 6.955 5.541 -36.991 1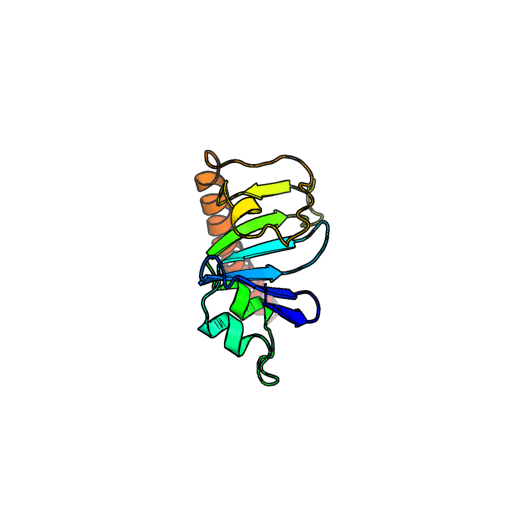.00 62.56 125 GLN A C 1
ATOM 1015 O O . GLN A 1 125 ? 7.271 5.274 -38.144 1.00 62.56 125 GLN A O 1
ATOM 1020 N N . ARG A 1 126 ? 7.859 5.559 -36.001 1.00 63.00 126 ARG A N 1
ATOM 1021 C CA . ARG A 1 126 ? 9.305 5.357 -36.234 1.00 63.00 126 ARG A CA 1
ATOM 1022 C C . ARG A 1 126 ? 9.671 3.975 -36.777 1.00 63.00 126 ARG A C 1
ATOM 1024 O O . ARG A 1 126 ? 10.723 3.829 -37.387 1.00 63.00 126 ARG A O 1
ATOM 1031 N N . VAL A 1 127 ? 8.873 2.948 -36.486 1.00 66.12 127 VAL A N 1
ATOM 1032 C CA . VAL A 1 127 ? 9.073 1.598 -37.040 1.00 66.12 127 VAL A CA 1
ATOM 1033 C C . VAL A 1 127 ? 8.577 1.536 -38.485 1.00 66.12 127 VAL A C 1
ATOM 1035 O O . VAL A 1 127 ? 9.204 0.874 -39.304 1.00 66.12 127 VAL A O 1
ATOM 1038 N N . ASN A 1 128 ? 7.498 2.252 -38.805 1.00 60.47 128 ASN A N 1
ATOM 1039 C CA . ASN A 1 128 ? 6.936 2.295 -40.153 1.00 60.47 128 ASN A CA 1
ATOM 1040 C C . ASN A 1 128 ? 7.774 3.153 -41.119 1.00 60.47 128 ASN A C 1
ATOM 1042 O O . ASN A 1 128 ? 7.888 2.802 -42.280 1.00 60.47 128 ASN A O 1
ATOM 1046 N N . GLU A 1 129 ? 8.403 4.229 -40.634 1.00 53.81 129 GLU A N 1
ATOM 1047 C CA . GLU A 1 129 ? 9.337 5.073 -41.409 1.00 53.81 129 GLU A CA 1
ATOM 1048 C C . GLU A 1 129 ? 10.704 4.411 -41.666 1.00 53.81 129 GLU A C 1
ATOM 1050 O O . GLU A 1 129 ? 11.502 4.920 -42.446 1.00 53.81 129 GLU A O 1
ATOM 1055 N N . LYS A 1 130 ? 11.006 3.301 -40.980 1.00 53.59 130 LYS A N 1
ATOM 1056 C CA . LYS A 1 130 ? 12.249 2.527 -41.146 1.00 53.59 130 LYS A CA 1
ATOM 1057 C C . LYS A 1 130 ? 12.086 1.287 -42.037 1.00 53.59 130 LYS A C 1
ATOM 1059 O O . LYS A 1 130 ? 13.025 0.495 -42.122 1.00 53.59 130 LYS A O 1
ATOM 1064 N N . LYS A 1 131 ? 10.911 1.097 -42.638 1.00 48.34 131 LYS A N 1
ATOM 1065 C CA . LYS A 1 131 ? 10.642 0.104 -43.686 1.00 48.34 131 LYS A CA 1
ATOM 1066 C C . LYS A 1 131 ? 10.659 0.786 -45.044 1.00 48.34 131 LYS A C 1
ATOM 1068 O O . LYS A 1 131 ? 11.114 0.114 -45.991 1.00 48.34 131 LYS A O 1
#